Protein AF-A0A2T9Y5E6-F1 (afdb_monomer_lite)

Secondary structure (DSSP, 8-state):
-THHHHHHH--TT--HHHHHHHHHHHHHHHHHHTTT-HHHHHHHHHHH-HHHHHHHHHHHHHHHHHHHHHHHHHHHHHSHHHH-S---S---

Foldseek 3Di:
DPVVVVVLPDPPPDDPVVSVVVVVVVVVVLCVVCVNCSVVVLVCCLVPPPVNVVVCVVVVVVVVVVVVVVVVVVVVCPDVVNVPDDDPVDDD

Sequence (92 aa):
MENNLLNQTSLKNLSTSRKSQKIKQIQKIVASISYGNPEELYEYFFRHSRFGKSLVRVFLNDFKEKRMVKNILLLYQSLPIFSKKKSNILGP

Radius of gyration: 22.23 Å; chains: 1; bounding box: 40×44×60 Å

Organism: NCBI:txid61424

pLDDT: mean 77.7, std 16.25, range [36.75, 93.06]

Structure (mmCIF, N/CA/C/O backbone):
data_AF-A0A2T9Y5E6-F1
#
_entry.id   AF-A0A2T9Y5E6-F1
#
loop_
_atom_site.group_PDB
_atom_site.id
_atom_site.type_symbol
_atom_site.label_atom_id
_atom_site.label_alt_id
_atom_site.label_comp_id
_atom_site.label_asym_id
_atom_site.label_entity_id
_atom_site.label_seq_id
_atom_site.pdbx_PDB_ins_code
_atom_site.Cartn_x
_atom_site.Cartn_y
_atom_site.Cartn_z
_atom_site.occupancy
_atom_site.B_iso_or_equiv
_atom_site.auth_seq_id
_atom_site.auth_comp_id
_atom_site.auth_asym_id
_atom_site.auth_atom_id
_atom_site.pdbx_PDB_model_num
ATOM 1 N N . MET A 1 1 ? 19.635 -18.417 -12.123 1.00 43.06 1 MET A N 1
ATOM 2 C CA . MET A 1 1 ? 19.862 -17.101 -11.475 1.00 43.06 1 MET A CA 1
ATOM 3 C C . MET A 1 1 ? 18.653 -16.585 -10.677 1.00 43.06 1 MET A C 1
ATOM 5 O O . MET A 1 1 ? 18.796 -15.592 -9.979 1.00 43.06 1 MET A O 1
ATOM 9 N N . GLU A 1 2 ? 17.491 -17.250 -10.692 1.00 37.31 2 GLU A N 1
ATOM 10 C CA . GLU A 1 2 ? 16.256 -16.750 -10.047 1.00 37.31 2 GLU A CA 1
ATOM 11 C C . GLU A 1 2 ? 16.237 -16.868 -8.508 1.00 37.31 2 GLU A C 1
ATOM 13 O O . GLU A 1 2 ? 15.615 -16.055 -7.825 1.00 37.31 2 GLU A O 1
ATOM 18 N N . ASN A 1 3 ? 16.995 -17.809 -7.934 1.00 38.16 3 ASN A N 1
ATOM 19 C CA . ASN A 1 3 ? 16.992 -18.078 -6.488 1.00 38.16 3 ASN A CA 1
ATOM 20 C C . ASN A 1 3 ? 17.632 -16.969 -5.623 1.00 38.16 3 ASN A C 1
ATOM 22 O O . ASN A 1 3 ? 17.376 -16.905 -4.421 1.00 38.16 3 ASN A O 1
ATOM 26 N N . ASN A 1 4 ? 18.428 -16.064 -6.208 1.00 39.34 4 ASN A N 1
ATOM 27 C CA . ASN A 1 4 ? 19.072 -14.973 -5.461 1.00 39.34 4 ASN A CA 1
ATOM 28 C C . ASN A 1 4 ? 18.152 -13.764 -5.220 1.00 39.34 4 ASN A C 1
ATOM 30 O O . ASN A 1 4 ? 18.335 -13.047 -4.235 1.00 39.34 4 ASN A O 1
ATOM 34 N N . LEU A 1 5 ? 17.135 -13.550 -6.061 1.00 41.38 5 LEU A N 1
ATOM 35 C CA . LEU A 1 5 ? 16.224 -12.405 -5.929 1.00 41.38 5 LEU A CA 1
ATOM 36 C C . LEU A 1 5 ? 15.233 -12.591 -4.760 1.00 41.38 5 LEU A C 1
ATOM 38 O O . LEU A 1 5 ? 14.914 -11.649 -4.031 1.00 41.38 5 LEU A O 1
ATOM 42 N N . LEU A 1 6 ? 14.791 -13.831 -4.528 1.00 45.22 6 LEU A N 1
ATOM 43 C CA . LEU A 1 6 ? 13.871 -14.194 -3.441 1.00 45.22 6 LEU A CA 1
ATOM 44 C C . LEU A 1 6 ? 14.514 -14.067 -2.048 1.00 45.22 6 LEU A C 1
ATOM 46 O O . LEU A 1 6 ? 13.884 -13.570 -1.114 1.00 45.22 6 LEU A O 1
ATOM 50 N N . ASN A 1 7 ? 15.795 -14.420 -1.903 1.00 47.19 7 ASN A N 1
ATOM 51 C CA . ASN A 1 7 ? 16.507 -14.251 -0.630 1.00 47.19 7 ASN A CA 1
ATOM 52 C C . ASN A 1 7 ? 16.789 -12.777 -0.289 1.00 47.19 7 ASN A C 1
ATOM 54 O O . ASN A 1 7 ? 16.808 -12.404 0.886 1.00 47.19 7 ASN A O 1
ATOM 58 N N . GLN A 1 8 ? 16.943 -11.904 -1.290 1.00 50.41 8 GLN A N 1
ATOM 59 C CA . GLN A 1 8 ? 17.168 -10.473 -1.061 1.00 50.41 8 GLN A CA 1
ATOM 60 C C . GLN A 1 8 ? 15.897 -9.705 -0.660 1.00 50.41 8 GLN A C 1
ATOM 62 O O . GLN A 1 8 ? 15.997 -8.684 0.031 1.00 50.41 8 GLN A O 1
ATOM 67 N N . THR A 1 9 ? 14.713 -10.215 -1.010 1.00 54.00 9 THR A N 1
ATOM 68 C CA . THR A 1 9 ? 13.404 -9.597 -0.720 1.00 54.00 9 THR A CA 1
ATOM 69 C C . THR A 1 9 ? 12.762 -10.078 0.586 1.00 54.00 9 THR A C 1
ATOM 71 O O . THR A 1 9 ? 11.805 -9.467 1.064 1.00 54.00 9 THR A O 1
ATOM 74 N N . SER A 1 10 ? 13.307 -11.118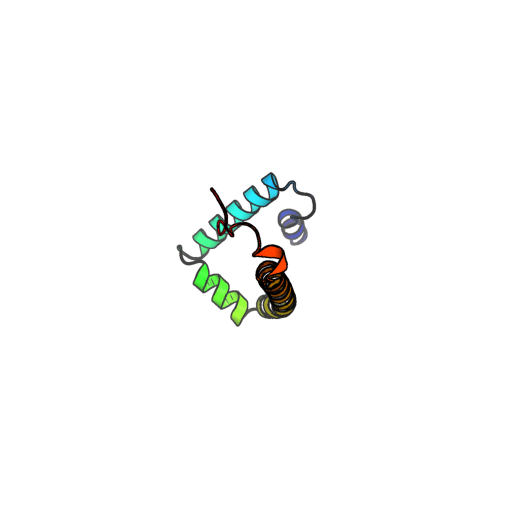 1.229 1.00 66.25 10 SER A N 1
ATOM 75 C CA . SER A 1 10 ? 12.793 -11.609 2.510 1.00 66.25 10 SER A CA 1
ATOM 76 C C . SER A 1 10 ? 12.999 -10.585 3.634 1.00 66.25 10 SER A C 1
ATOM 78 O O . SER A 1 10 ? 14.115 -10.317 4.086 1.00 66.25 10 SER A O 1
ATOM 80 N N . LEU A 1 11 ? 11.890 -10.013 4.109 1.00 77.56 11 LEU A N 1
ATOM 81 C CA . LEU A 1 11 ? 11.853 -9.149 5.291 1.00 77.56 11 LEU A CA 1
ATOM 82 C C . LEU A 1 11 ? 11.686 -9.949 6.591 1.00 77.56 11 LEU A C 1
ATOM 84 O O . LEU A 1 11 ? 11.880 -9.383 7.663 1.00 77.56 11 LEU A O 1
ATOM 88 N N . LYS A 1 12 ? 11.315 -11.238 6.532 1.00 72.69 12 LYS A N 1
ATOM 89 C CA . LYS A 1 12 ? 10.835 -12.007 7.699 1.00 72.69 12 LYS A CA 1
ATOM 90 C C . LYS A 1 12 ? 11.811 -11.992 8.880 1.00 72.69 12 LYS A C 1
ATOM 92 O O . LYS A 1 12 ? 11.390 -11.684 9.990 1.00 72.69 12 LYS A O 1
ATOM 97 N N . ASN A 1 13 ? 13.102 -12.193 8.619 1.00 82.31 13 ASN A N 1
ATOM 98 C CA . ASN A 1 13 ? 14.122 -12.373 9.662 1.00 82.31 13 ASN A CA 1
ATOM 99 C C . ASN A 1 13 ? 14.885 -11.082 10.016 1.00 82.31 13 ASN A C 1
ATOM 101 O O . ASN A 1 13 ? 15.893 -11.119 10.716 1.00 82.31 13 ASN A O 1
ATOM 105 N N . LEU A 1 14 ? 14.449 -9.929 9.502 1.00 82.94 14 LEU A N 1
ATOM 106 C CA . LEU A 1 14 ? 15.116 -8.653 9.751 1.00 82.94 14 LEU A CA 1
ATOM 107 C C . LEU A 1 14 ? 14.555 -7.957 10.996 1.00 82.94 14 LEU A C 1
ATOM 109 O O . LEU A 1 14 ? 13.340 -7.933 11.222 1.00 82.94 14 LEU A O 1
ATOM 113 N N . SER A 1 15 ? 15.444 -7.308 11.753 1.00 88.12 15 SER A N 1
ATOM 114 C CA . SER A 1 15 ? 15.048 -6.349 12.787 1.00 88.12 15 SER A CA 1
ATOM 115 C C . SER A 1 15 ? 14.270 -5.182 12.172 1.00 88.12 15 SER A C 1
ATOM 117 O O . SER A 1 15 ? 14.409 -4.876 10.985 1.00 88.12 15 SER A O 1
ATOM 119 N N . THR A 1 16 ? 13.461 -4.492 12.975 1.00 87.38 16 THR A N 1
ATOM 120 C CA . THR A 1 16 ? 12.661 -3.329 12.548 1.00 87.38 16 THR A CA 1
ATOM 121 C C . THR A 1 16 ? 13.511 -2.251 11.876 1.00 87.38 16 THR A C 1
ATOM 123 O O . THR A 1 16 ? 13.130 -1.736 10.826 1.00 87.38 16 THR A O 1
ATOM 126 N N . SER A 1 17 ? 14.700 -1.969 12.420 1.00 90.06 17 SER A N 1
ATOM 127 C CA . SER A 1 17 ? 15.652 -1.016 11.831 1.00 90.06 17 SER A CA 1
ATOM 128 C C . SER A 1 17 ? 16.111 -1.451 10.432 1.00 90.06 17 SER A C 1
ATOM 130 O O . SER A 1 17 ? 16.003 -0.688 9.471 1.00 90.06 17 SER A O 1
ATOM 132 N N . ARG A 1 18 ? 16.516 -2.718 10.273 1.00 86.88 18 ARG A N 1
ATOM 133 C CA . ARG A 1 18 ? 16.954 -3.256 8.974 1.00 86.88 18 ARG A CA 1
ATOM 134 C C . ARG A 1 18 ? 15.814 -3.327 7.955 1.00 86.88 18 ARG A C 1
ATOM 136 O O . ARG A 1 18 ? 16.037 -3.052 6.778 1.00 86.88 18 ARG A O 1
ATOM 143 N N . LYS A 1 19 ? 14.589 -3.645 8.392 1.00 88.69 19 LYS A N 1
ATOM 144 C CA . LYS A 1 19 ? 13.380 -3.572 7.550 1.00 88.69 19 LYS A CA 1
ATOM 145 C C . LYS A 1 19 ? 13.175 -2.154 7.025 1.00 88.69 19 LYS A C 1
ATOM 147 O O . LYS A 1 19 ? 13.021 -1.975 5.822 1.00 88.69 19 LYS A O 1
ATOM 152 N N . SER A 1 20 ? 13.241 -1.156 7.907 1.00 88.94 20 SER A N 1
ATOM 153 C CA . SER A 1 20 ? 13.100 0.258 7.538 1.00 88.94 20 SER A CA 1
ATOM 154 C C . SER A 1 20 ? 14.164 0.696 6.526 1.00 88.94 20 SER A C 1
ATOM 156 O O . SER A 1 20 ? 13.837 1.302 5.507 1.00 88.94 20 SER A O 1
ATOM 158 N N . GLN A 1 21 ? 15.429 0.318 6.740 1.00 90.75 21 GLN A N 1
ATOM 159 C CA . GLN A 1 21 ? 16.513 0.607 5.795 1.00 90.75 21 GLN A CA 1
ATOM 160 C C . GLN A 1 21 ? 16.272 -0.018 4.415 1.00 90.75 21 GLN A C 1
ATOM 162 O O . GLN A 1 21 ? 16.386 0.681 3.408 1.00 90.75 21 GLN A O 1
ATOM 167 N N . LYS A 1 22 ? 15.884 -1.299 4.355 1.00 88.75 22 LYS A N 1
ATOM 168 C CA . LYS A 1 22 ? 15.563 -1.964 3.083 1.00 88.75 22 LYS A CA 1
ATOM 169 C C . LYS A 1 22 ? 14.373 -1.322 2.372 1.00 88.75 22 LYS A C 1
ATOM 171 O O . LYS A 1 22 ? 14.435 -1.116 1.166 1.00 88.75 22 LYS A O 1
ATOM 176 N N . ILE A 1 23 ? 13.315 -0.965 3.101 1.00 89.19 23 ILE A N 1
ATOM 177 C CA . ILE A 1 23 ? 12.151 -0.277 2.523 1.00 89.19 23 ILE A CA 1
ATOM 178 C C . ILE A 1 23 ? 12.578 1.054 1.897 1.00 89.19 23 ILE A C 1
ATOM 180 O O . ILE A 1 23 ? 12.220 1.321 0.754 1.00 89.19 23 ILE A O 1
ATOM 184 N N . LYS A 1 24 ? 13.411 1.848 2.585 1.00 91.69 24 LYS A N 1
ATOM 185 C CA . LYS A 1 24 ? 13.949 3.102 2.031 1.00 91.69 24 LYS A CA 1
ATOM 186 C C . LYS A 1 24 ? 14.770 2.876 0.760 1.00 91.69 24 LYS A C 1
ATOM 188 O O . LYS A 1 24 ? 14.685 3.674 -0.167 1.00 91.69 24 LYS A O 1
ATOM 193 N N . GLN A 1 25 ? 15.567 1.809 0.702 1.00 91.12 25 GLN A N 1
ATOM 194 C CA . GLN A 1 25 ? 16.328 1.459 -0.503 1.00 91.12 25 GLN A CA 1
ATOM 195 C C . GLN A 1 25 ? 15.402 1.104 -1.669 1.00 91.12 25 GLN A C 1
ATOM 197 O O . GLN A 1 25 ? 15.575 1.637 -2.760 1.00 91.12 25 GLN A O 1
ATOM 202 N N . ILE A 1 26 ? 14.384 0.274 -1.429 1.00 89.38 26 ILE A N 1
ATOM 203 C CA . ILE A 1 26 ? 13.385 -0.083 -2.444 1.00 89.38 26 ILE A CA 1
ATOM 204 C C . ILE A 1 26 ? 12.653 1.171 -2.931 1.00 89.38 26 ILE A C 1
ATOM 206 O O . ILE A 1 26 ? 12.538 1.371 -4.133 1.00 89.38 26 ILE A O 1
ATOM 210 N N . GLN A 1 27 ? 12.231 2.057 -2.026 1.00 89.06 27 GLN A N 1
ATOM 211 C CA . GLN A 1 27 ? 11.582 3.321 -2.388 1.00 89.06 27 GLN A CA 1
ATOM 212 C C . GLN A 1 27 ? 12.468 4.195 -3.281 1.00 89.06 27 GLN A C 1
ATOM 214 O O . GLN A 1 27 ? 11.978 4.737 -4.266 1.00 89.06 27 GLN A O 1
ATOM 219 N N . LYS A 1 28 ? 13.771 4.297 -2.984 1.00 90.88 28 LYS A N 1
ATOM 220 C CA . LYS A 1 28 ? 14.726 5.025 -3.836 1.00 90.88 28 LYS A CA 1
ATOM 221 C C . LYS A 1 28 ? 14.838 4.408 -5.228 1.00 90.88 28 LYS A C 1
ATOM 223 O O . LYS A 1 28 ? 14.842 5.142 -6.210 1.00 90.88 28 LYS A O 1
ATOM 228 N N . ILE A 1 29 ? 14.897 3.079 -5.316 1.00 90.06 29 ILE A N 1
ATOM 229 C CA . ILE A 1 29 ? 14.935 2.369 -6.601 1.00 90.06 29 ILE A CA 1
ATOM 230 C C . ILE A 1 29 ? 13.656 2.660 -7.386 1.00 90.06 29 ILE A C 1
ATOM 232 O O . ILE A 1 29 ? 13.741 3.090 -8.531 1.00 90.06 29 ILE A O 1
ATOM 236 N N . VAL A 1 30 ? 12.483 2.512 -6.765 1.00 89.44 30 VAL A N 1
ATOM 237 C CA . VAL A 1 30 ? 11.200 2.779 -7.429 1.00 89.44 30 VAL A CA 1
ATOM 238 C C . VAL A 1 30 ? 11.105 4.236 -7.888 1.00 89.44 30 VAL A C 1
ATOM 240 O O . VAL A 1 30 ? 10.720 4.488 -9.025 1.00 89.44 30 VAL A O 1
ATOM 243 N N . ALA A 1 31 ? 11.521 5.199 -7.063 1.00 89.94 31 ALA A N 1
ATOM 244 C CA . ALA A 1 31 ? 11.574 6.610 -7.445 1.00 89.94 31 ALA A CA 1
ATOM 245 C C . ALA A 1 31 ? 12.507 6.854 -8.648 1.00 89.94 31 ALA A C 1
ATOM 247 O O . ALA A 1 31 ? 12.168 7.622 -9.542 1.00 89.94 31 ALA A O 1
ATOM 248 N N . SER A 1 32 ? 13.654 6.167 -8.706 1.00 91.19 32 SER A N 1
ATOM 249 C CA . SER A 1 32 ? 14.606 6.307 -9.815 1.00 91.19 32 SER A CA 1
ATOM 250 C C . SER A 1 32 ? 14.076 5.752 -11.140 1.00 91.19 32 SER A C 1
ATOM 252 O O . SER A 1 32 ? 14.200 6.415 -12.164 1.00 91.19 32 SER A O 1
ATOM 254 N N . ILE A 1 33 ? 13.430 4.578 -11.127 1.00 90.88 33 ILE A N 1
ATOM 255 C CA . ILE A 1 33 ? 12.889 3.952 -12.349 1.00 90.88 33 ILE A CA 1
ATOM 256 C C . ILE A 1 33 ? 11.599 4.625 -12.827 1.00 90.88 33 ILE A C 1
ATOM 258 O O . ILE A 1 33 ? 11.206 4.459 -13.975 1.00 90.88 33 ILE A O 1
ATOM 262 N N . SER A 1 34 ? 10.933 5.361 -11.939 1.00 89.25 34 SER A N 1
ATOM 263 C CA . SER A 1 34 ? 9.717 6.115 -12.240 1.00 89.25 34 SER A CA 1
ATOM 264 C C . SER A 1 34 ? 9.986 7.574 -12.599 1.00 89.25 34 SER A C 1
ATOM 266 O O . SER A 1 34 ? 9.044 8.355 -12.675 1.00 89.25 34 SER A O 1
ATOM 268 N N . TYR A 1 35 ? 11.252 7.97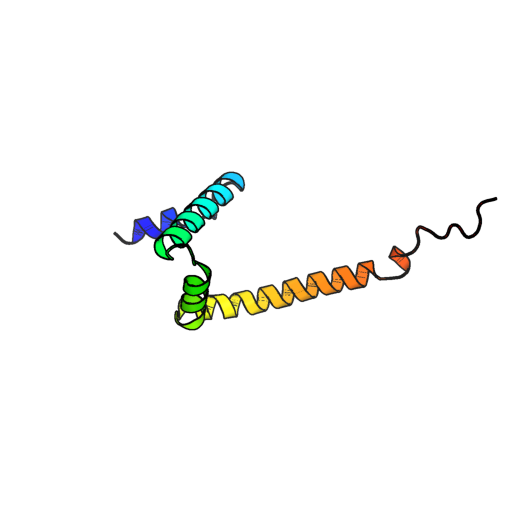0 -12.780 1.00 88.62 35 TYR A N 1
ATOM 269 C CA . TYR A 1 35 ? 11.633 9.358 -13.069 1.00 88.62 35 TYR A CA 1
ATOM 270 C C . TYR A 1 35 ? 11.050 10.370 -12.067 1.00 88.62 35 TYR A C 1
ATOM 272 O O . TYR A 1 35 ? 10.698 11.491 -12.420 1.00 88.62 35 TYR A O 1
ATOM 280 N N . GLY A 1 36 ? 10.943 9.970 -10.797 1.00 85.38 36 GLY A N 1
ATOM 281 C CA . GLY A 1 36 ? 10.381 10.795 -9.730 1.00 85.38 36 GLY A CA 1
ATOM 282 C C . GLY A 1 36 ? 8.864 10.695 -9.558 1.00 85.38 36 GLY A C 1
ATOM 283 O O . GLY A 1 36 ? 8.360 11.286 -8.605 1.00 85.38 36 GLY A O 1
ATOM 284 N N . ASN A 1 37 ? 8.149 9.920 -10.385 1.00 89.06 37 ASN A N 1
ATOM 285 C CA . ASN A 1 37 ? 6.702 9.714 -10.260 1.00 89.06 37 ASN A CA 1
ATOM 286 C C . ASN A 1 37 ? 6.311 8.246 -9.980 1.00 89.06 37 ASN A C 1
ATOM 288 O O . ASN A 1 37 ? 5.732 7.555 -10.823 1.00 89.06 37 ASN A O 1
ATOM 292 N N . PRO A 1 38 ? 6.624 7.720 -8.783 1.00 90.25 38 PRO A N 1
ATOM 293 C CA . PRO A 1 38 ? 6.364 6.323 -8.447 1.00 90.25 38 PRO A CA 1
ATOM 294 C C . PRO A 1 38 ? 4.869 5.984 -8.377 1.00 90.25 38 PRO A C 1
ATOM 296 O O . PRO A 1 38 ? 4.515 4.811 -8.484 1.00 90.25 38 PRO A O 1
ATOM 299 N N . GLU A 1 39 ? 3.999 6.984 -8.211 1.00 89.88 39 GLU A N 1
ATOM 300 C CA . GLU A 1 39 ? 2.547 6.810 -8.109 1.00 89.88 39 GLU A CA 1
ATOM 301 C C . GLU A 1 39 ? 1.955 6.231 -9.392 1.00 89.88 39 GLU A C 1
ATOM 303 O O . GLU A 1 39 ? 1.238 5.233 -9.325 1.00 89.88 39 GLU A O 1
ATOM 308 N N . GLU A 1 40 ? 2.338 6.759 -10.556 1.00 88.19 40 GLU A N 1
ATOM 309 C CA . GLU A 1 40 ? 1.915 6.218 -11.855 1.00 88.19 40 GLU A CA 1
ATOM 310 C C . GLU A 1 40 ? 2.339 4.757 -12.029 1.00 88.19 40 GLU A C 1
ATOM 312 O O . GLU A 1 40 ? 1.582 3.921 -12.525 1.00 88.19 40 GLU A O 1
ATOM 317 N N . LEU A 1 41 ? 3.543 4.423 -11.563 1.00 89.19 41 LEU A N 1
ATOM 318 C CA . LEU A 1 41 ? 4.102 3.080 -11.667 1.00 89.19 41 LEU A CA 1
ATOM 319 C C . LEU A 1 41 ? 3.352 2.096 -10.753 1.00 89.19 41 LEU A C 1
ATOM 321 O O . LEU A 1 41 ? 3.051 0.969 -11.160 1.00 89.19 41 LEU A O 1
ATOM 325 N N . TYR A 1 42 ? 2.978 2.533 -9.547 1.00 89.62 42 TYR A N 1
ATOM 326 C CA . TYR A 1 42 ? 2.112 1.766 -8.653 1.00 89.62 42 TYR A CA 1
ATOM 327 C C . TYR A 1 42 ? 0.707 1.601 -9.229 1.00 89.62 42 TYR A C 1
ATOM 329 O O . TYR A 1 42 ? 0.189 0.483 -9.247 1.00 89.62 42 TYR A O 1
ATOM 337 N N . GLU A 1 43 ? 0.096 2.676 -9.726 1.00 90.00 43 GLU A N 1
ATOM 338 C CA . GLU A 1 43 ? -1.225 2.634 -10.351 1.00 90.00 43 GLU A CA 1
ATOM 339 C C . GLU A 1 43 ? -1.252 1.660 -11.524 1.00 90.00 43 GLU A C 1
ATOM 341 O O . GLU A 1 43 ? -2.113 0.776 -11.582 1.00 90.00 43 GLU A O 1
ATOM 346 N N . TYR A 1 44 ? -0.279 1.771 -12.427 1.00 89.94 44 TYR A N 1
ATOM 347 C CA . TYR A 1 44 ? -0.154 0.874 -13.561 1.00 89.94 44 TYR A CA 1
ATOM 348 C C . TYR A 1 44 ? -0.021 -0.578 -13.096 1.00 89.94 44 TYR A C 1
ATOM 350 O O . TYR A 1 44 ? -0.781 -1.441 -13.547 1.00 89.94 44 TYR A O 1
ATOM 358 N N . PHE A 1 45 ? 0.871 -0.849 -12.139 1.00 90.25 45 PHE A N 1
ATOM 359 C CA . PHE A 1 45 ? 1.072 -2.184 -11.584 1.00 90.25 45 PHE A CA 1
ATOM 360 C C . PHE A 1 45 ? -0.211 -2.762 -10.970 1.00 90.25 45 PHE A C 1
ATOM 362 O O . PHE A 1 45 ? -0.603 -3.880 -11.314 1.00 90.25 45 PHE A O 1
ATOM 369 N N . PHE A 1 46 ? -0.903 -2.023 -10.102 1.00 90.31 46 PHE A N 1
ATOM 370 C CA . PHE A 1 46 ? -2.111 -2.517 -9.437 1.00 90.31 46 PHE A CA 1
ATOM 371 C C . PHE A 1 46 ? -3.297 -2.675 -10.398 1.00 90.31 46 PHE A C 1
ATOM 373 O O . PHE A 1 46 ? -4.116 -3.579 -10.205 1.00 90.31 46 PHE A O 1
ATOM 380 N N . ARG A 1 47 ? -3.374 -1.861 -11.460 1.00 89.56 47 ARG A N 1
ATOM 381 C CA . ARG A 1 47 ? -4.436 -1.941 -12.475 1.00 89.56 47 ARG A CA 1
ATOM 382 C C . ARG A 1 47 ? -4.191 -2.995 -13.552 1.00 89.56 47 ARG A C 1
ATOM 384 O O . ARG A 1 47 ? -5.166 -3.538 -14.068 1.00 89.56 47 ARG A O 1
ATOM 391 N N . HIS A 1 48 ? -2.941 -3.317 -13.892 1.00 91.50 48 HIS A N 1
ATOM 392 C CA . HIS A 1 48 ? -2.630 -4.141 -15.072 1.00 91.50 48 HIS A CA 1
ATOM 393 C C . HIS A 1 48 ? -1.965 -5.480 -14.732 1.00 91.50 48 HIS A C 1
ATOM 395 O O . HIS A 1 48 ? -2.220 -6.471 -15.416 1.00 91.50 48 HIS A O 1
ATOM 401 N N . SER A 1 49 ? -1.192 -5.575 -13.647 1.00 93.06 49 SER A N 1
ATOM 402 C CA . SER A 1 49 ? -0.551 -6.835 -13.254 1.00 93.06 49 SER A CA 1
ATOM 403 C C . SER A 1 49 ? -1.547 -7.805 -12.615 1.00 93.06 49 SER A C 1
ATOM 405 O O . SER A 1 49 ? -2.296 -7.441 -11.704 1.00 93.06 49 SER A O 1
ATOM 407 N N . ARG A 1 50 ? -1.512 -9.085 -13.019 1.00 92.00 50 ARG A N 1
ATOM 408 C CA . ARG A 1 50 ? -2.271 -10.161 -12.350 1.00 92.00 50 ARG A CA 1
ATOM 409 C C . ARG A 1 50 ? -1.919 -10.241 -10.863 1.00 92.00 50 ARG A C 1
ATOM 411 O O . ARG A 1 50 ? -2.811 -10.405 -10.032 1.00 92.00 50 ARG A O 1
ATOM 418 N N . PHE A 1 51 ? -0.636 -10.089 -10.537 1.00 87.31 51 PHE A N 1
ATOM 419 C CA . PHE A 1 51 ? -0.156 -10.093 -9.159 1.00 87.31 51 PHE A CA 1
ATOM 420 C C . PHE A 1 51 ? -0.637 -8.850 -8.398 1.00 87.31 51 PHE A C 1
ATOM 422 O O . PHE A 1 51 ? -1.209 -8.990 -7.321 1.00 87.31 51 PHE A O 1
ATOM 429 N N . GLY A 1 52 ? -0.532 -7.657 -8.996 1.00 88.31 52 GLY A N 1
ATOM 430 C CA . GLY A 1 52 ? -1.047 -6.411 -8.412 1.00 88.31 52 GLY A CA 1
ATOM 431 C C . GLY A 1 52 ? -2.543 -6.481 -8.082 1.00 88.31 52 GLY A C 1
ATOM 432 O O . GLY A 1 52 ? -2.941 -6.227 -6.945 1.00 88.31 52 GLY A O 1
ATOM 433 N N . LYS A 1 53 ? -3.370 -6.947 -9.025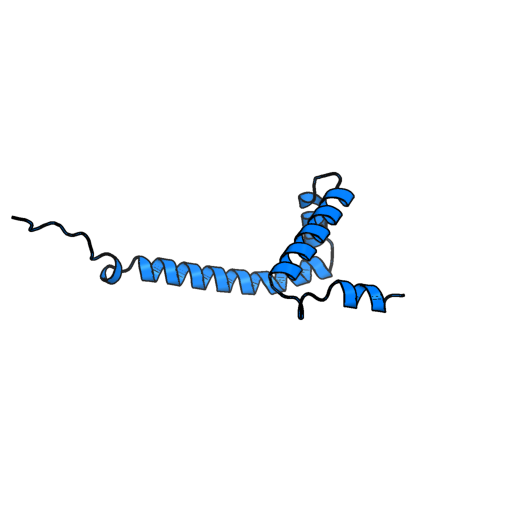 1.00 88.81 53 LYS A N 1
ATOM 434 C CA . LYS A 1 53 ? -4.814 -7.168 -8.808 1.00 88.81 53 LYS A CA 1
ATOM 435 C C . LYS A 1 53 ? -5.105 -8.169 -7.688 1.00 88.81 53 LYS A C 1
ATOM 437 O O . LYS A 1 53 ? -6.102 -8.028 -6.980 1.00 88.81 53 LYS A O 1
ATOM 442 N N . SER A 1 54 ? -4.278 -9.206 -7.555 1.00 88.81 54 SER A N 1
ATOM 443 C CA . SER A 1 54 ? -4.406 -10.194 -6.481 1.00 88.81 54 SER A CA 1
ATOM 444 C C . SER A 1 54 ? -4.077 -9.580 -5.122 1.00 88.81 54 SER A C 1
ATOM 446 O O . SER A 1 54 ? -4.819 -9.802 -4.170 1.00 88.81 54 SER A O 1
ATOM 448 N N . LEU A 1 55 ? -3.014 -8.773 -5.035 1.00 86.12 55 LEU A N 1
ATOM 449 C CA . LEU A 1 55 ? -2.655 -8.061 -3.808 1.00 86.12 55 LEU A CA 1
ATOM 450 C C . LEU A 1 55 ? -3.772 -7.115 -3.374 1.00 86.12 55 LEU A C 1
ATOM 452 O O . LEU A 1 55 ? -4.172 -7.159 -2.216 1.00 86.12 55 LEU A O 1
ATOM 456 N N . VAL A 1 56 ? -4.328 -6.322 -4.298 1.00 84.81 56 VAL A N 1
ATOM 457 C CA . VAL A 1 56 ? -5.462 -5.437 -3.990 1.00 84.81 56 VAL A CA 1
ATOM 458 C C . VAL A 1 56 ? -6.618 -6.237 -3.406 1.00 84.81 56 VAL A C 1
ATOM 460 O O . VAL A 1 56 ? -7.155 -5.828 -2.389 1.00 84.81 56 VAL A O 1
ATOM 463 N N . ARG A 1 57 ? -6.973 -7.392 -3.983 1.00 85.00 57 ARG A N 1
ATOM 464 C CA . ARG A 1 57 ? -8.053 -8.244 -3.458 1.00 85.00 57 ARG A CA 1
ATOM 465 C C . ARG A 1 57 ? -7.778 -8.773 -2.051 1.00 85.00 57 ARG A C 1
ATOM 467 O O . ARG A 1 57 ? -8.675 -8.708 -1.217 1.00 85.00 57 ARG A O 1
ATOM 474 N N . VAL A 1 58 ? -6.569 -9.274 -1.795 1.00 84.50 58 VAL A N 1
ATOM 475 C CA . VAL A 1 58 ? -6.174 -9.781 -0.469 1.00 84.50 58 VAL A CA 1
ATOM 476 C C . VAL A 1 58 ? -6.231 -8.653 0.560 1.00 84.50 58 VAL A C 1
ATOM 478 O O . VAL A 1 58 ? -6.931 -8.758 1.563 1.00 84.50 58 VAL A O 1
ATOM 481 N N . PHE A 1 59 ? -5.583 -7.526 0.267 1.00 81.88 59 PHE A N 1
ATOM 482 C CA . PHE A 1 59 ? -5.507 -6.405 1.198 1.00 81.88 59 PHE A CA 1
ATOM 483 C C . PHE A 1 59 ? -6.801 -5.596 1.308 1.00 81.88 59 PHE A C 1
ATOM 485 O O . PHE A 1 59 ? -6.965 -4.879 2.291 1.00 81.88 59 PHE A O 1
ATOM 492 N N . LEU A 1 60 ? -7.736 -5.689 0.354 1.00 81.38 60 LEU A N 1
ATOM 493 C CA . LEU A 1 60 ? -9.031 -5.011 0.463 1.00 81.38 60 LEU A CA 1
ATOM 494 C C . LEU A 1 60 ? -9.799 -5.501 1.692 1.00 81.38 60 LEU A C 1
ATOM 496 O O . LEU A 1 60 ? -10.441 -4.706 2.378 1.00 81.38 60 LEU A O 1
ATOM 500 N N . ASN A 1 61 ? -9.736 -6.807 1.950 1.00 78.94 61 ASN A N 1
ATOM 501 C CA . ASN A 1 61 ? -10.404 -7.428 3.085 1.00 78.94 61 ASN A CA 1
ATOM 502 C C . ASN A 1 61 ? -9.705 -7.041 4.392 1.00 78.94 61 ASN A C 1
ATOM 504 O O . ASN A 1 61 ? -10.371 -6.520 5.285 1.00 78.94 61 ASN A O 1
ATOM 508 N N . ASP A 1 62 ? -8.372 -7.132 4.445 1.00 80.06 62 ASP A N 1
ATOM 509 C CA . ASP A 1 62 ? -7.581 -6.669 5.594 1.00 80.06 62 ASP A CA 1
ATOM 510 C C . ASP A 1 62 ? -7.820 -5.181 5.899 1.00 80.06 62 ASP A C 1
ATOM 512 O O . ASP A 1 62 ? -7.881 -4.761 7.055 1.00 80.06 62 ASP A O 1
ATOM 516 N N . PHE A 1 63 ? -7.952 -4.344 4.865 1.00 75.44 63 PHE A N 1
ATOM 517 C CA . PHE A 1 63 ? -8.203 -2.915 5.027 1.00 75.44 63 PHE A CA 1
ATOM 518 C C . PHE A 1 63 ? -9.614 -2.643 5.546 1.00 75.44 63 PHE A C 1
ATOM 520 O O . PHE A 1 63 ? -9.783 -1.800 6.427 1.00 75.44 63 PHE A O 1
ATOM 527 N N . LYS A 1 64 ? -10.626 -3.358 5.038 1.00 79.06 64 LYS A N 1
ATOM 528 C CA . LYS A 1 64 ? -11.998 -3.290 5.564 1.00 79.06 64 LYS A CA 1
ATOM 529 C C . LYS A 1 64 ? -12.035 -3.678 7.037 1.00 79.06 64 LYS A C 1
ATOM 531 O O . LYS A 1 64 ? -12.624 -2.947 7.828 1.00 79.06 64 LYS A O 1
ATOM 536 N N . GLU A 1 65 ? -11.359 -4.760 7.406 1.00 80.19 65 GLU A N 1
ATOM 537 C CA . GLU A 1 65 ? -11.270 -5.224 8.788 1.00 80.19 65 GLU A CA 1
ATOM 538 C C . GLU A 1 65 ? -10.570 -4.194 9.681 1.00 80.19 65 GLU A C 1
ATOM 540 O O . GLU A 1 65 ? -11.138 -3.748 10.676 1.00 80.19 65 GLU A O 1
ATOM 545 N N . LYS A 1 66 ? -9.391 -3.699 9.285 1.00 78.06 66 LYS A N 1
ATOM 546 C CA . LYS A 1 66 ? -8.677 -2.644 10.028 1.00 78.06 66 LYS A CA 1
ATOM 547 C C . LYS A 1 66 ? -9.494 -1.362 10.160 1.00 78.06 66 LYS A C 1
ATOM 549 O O . LYS A 1 66 ? -9.471 -0.724 11.212 1.00 78.06 66 LYS A O 1
ATOM 554 N N . ARG A 1 67 ? -10.222 -0.971 9.110 1.00 77.62 67 ARG A N 1
ATOM 555 C CA . ARG A 1 67 ? -11.123 0.187 9.138 1.00 77.62 67 ARG A CA 1
ATOM 556 C C . ARG A 1 67 ? -12.286 -0.049 10.097 1.00 77.62 67 ARG A C 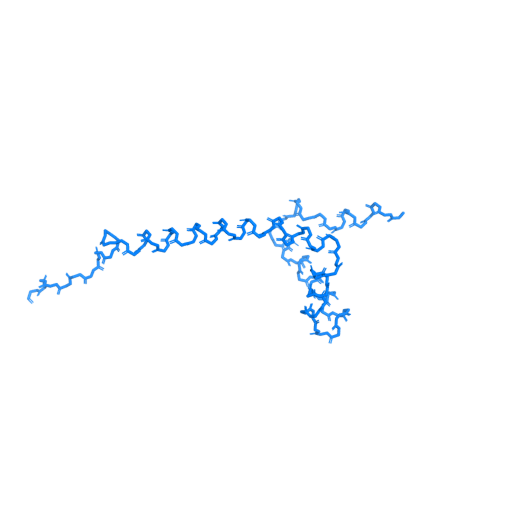1
ATOM 558 O O . ARG A 1 67 ? -12.617 0.858 10.853 1.00 77.62 67 ARG A O 1
ATOM 565 N N . MET A 1 68 ? -12.863 -1.249 10.111 1.00 85.62 68 MET A N 1
ATOM 566 C CA . MET A 1 68 ? -13.912 -1.629 11.055 1.00 85.62 68 MET A CA 1
ATOM 567 C C . MET A 1 68 ? -13.402 -1.576 12.498 1.00 85.62 68 MET A C 1
ATOM 569 O O . MET A 1 68 ? -14.027 -0.926 13.328 1.00 85.62 68 MET A O 1
ATOM 573 N N . VAL A 1 69 ? -12.227 -2.148 12.780 1.00 83.50 69 VAL A N 1
ATOM 574 C CA . VAL A 1 69 ? -11.577 -2.080 14.101 1.00 83.50 69 VAL A CA 1
ATOM 575 C C . VAL A 1 69 ? -11.349 -0.629 14.524 1.00 83.50 69 VAL A C 1
ATOM 577 O O . VAL A 1 69 ? -11.715 -0.245 15.633 1.00 83.50 69 VAL A O 1
ATOM 580 N N . LYS A 1 70 ? -10.806 0.212 13.635 1.00 83.12 70 LYS A N 1
ATOM 581 C CA . LYS A 1 70 ? -10.615 1.642 13.913 1.00 83.12 70 LYS A CA 1
ATOM 582 C C . LYS A 1 70 ? -11.943 2.342 14.216 1.00 83.12 70 LYS A C 1
ATOM 584 O O . LYS A 1 70 ? -12.006 3.126 15.156 1.00 83.12 70 LYS A O 1
ATOM 589 N N . ASN A 1 71 ? -12.994 2.055 13.451 1.00 87.12 71 ASN A N 1
ATOM 590 C CA . ASN A 1 71 ? -14.317 2.634 13.671 1.00 87.12 71 ASN A CA 1
ATOM 591 C C . ASN A 1 71 ? -14.921 2.187 15.010 1.00 87.12 71 ASN A C 1
ATOM 593 O O . ASN A 1 71 ? -15.467 3.020 15.724 1.00 87.12 71 ASN A O 1
ATOM 597 N N . ILE A 1 72 ? -14.784 0.909 15.381 1.00 87.19 72 ILE A 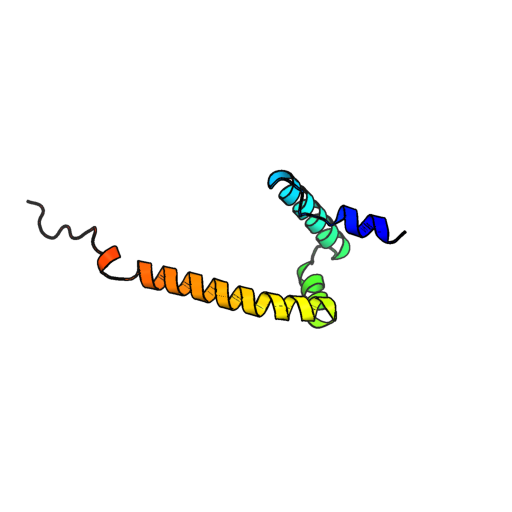N 1
ATOM 598 C CA . ILE A 1 72 ? -15.225 0.387 16.683 1.00 87.19 72 ILE A CA 1
ATOM 599 C C . ILE A 1 72 ? -14.478 1.090 17.819 1.00 87.19 72 ILE A C 1
ATOM 601 O O . ILE A 1 72 ? -15.105 1.512 18.784 1.00 87.19 72 ILE A O 1
ATOM 605 N N . LEU A 1 73 ? -13.160 1.273 17.695 1.00 85.50 73 LEU A N 1
ATOM 606 C CA . LEU A 1 73 ? -12.364 1.998 18.689 1.00 85.50 73 LEU A CA 1
ATOM 607 C C . LEU A 1 73 ? -12.807 3.460 18.827 1.00 85.50 73 LEU A C 1
ATOM 609 O O . LEU A 1 73 ? -12.937 3.945 19.947 1.00 85.50 73 LEU A O 1
ATOM 613 N N . LEU A 1 74 ? -13.076 4.147 17.714 1.00 88.00 74 LEU A N 1
ATOM 614 C CA . LEU A 1 74 ? -13.593 5.519 17.731 1.00 88.00 74 LEU A CA 1
ATOM 615 C C . LEU A 1 74 ? -14.979 5.596 18.387 1.00 88.00 74 LEU A C 1
ATOM 617 O O . LEU A 1 74 ? -15.211 6.471 19.218 1.00 88.00 74 LEU A O 1
ATOM 621 N N . LEU A 1 75 ? -15.880 4.662 18.064 1.00 86.69 75 LEU A N 1
ATOM 622 C CA . LEU A 1 75 ? -17.204 4.569 18.686 1.00 86.69 75 LEU A CA 1
ATOM 623 C C . LEU A 1 75 ? -17.095 4.303 20.189 1.00 86.69 75 LEU A C 1
ATOM 625 O O . LEU A 1 75 ? -17.729 4.996 20.979 1.00 86.69 75 LEU A O 1
ATOM 629 N N . TYR A 1 76 ? -16.248 3.358 20.592 1.00 80.75 76 TYR A N 1
ATOM 630 C CA . TYR A 1 76 ? -15.980 3.058 21.995 1.00 80.75 76 TYR A CA 1
ATOM 631 C C . TYR A 1 76 ? -15.462 4.291 22.746 1.00 80.75 76 TYR A C 1
ATOM 633 O O . TYR A 1 76 ? -15.982 4.625 23.805 1.00 80.75 76 TYR A O 1
ATOM 641 N N . GLN A 1 77 ? -14.508 5.025 22.167 1.00 83.06 77 GLN A N 1
ATOM 642 C CA . GLN A 1 77 ? -13.992 6.276 22.736 1.00 83.06 77 GLN A CA 1
ATOM 643 C C . GLN A 1 77 ? -15.044 7.393 22.797 1.00 83.06 77 GLN A C 1
ATOM 645 O O . GLN A 1 77 ? -14.963 8.256 23.667 1.00 83.06 77 GLN A O 1
ATOM 650 N N . SER A 1 78 ? -16.036 7.376 21.904 1.00 77.75 78 SER A N 1
ATOM 651 C CA . SER A 1 78 ? -17.137 8.344 21.895 1.00 77.75 78 SER A CA 1
ATOM 652 C C . SER A 1 78 ? -18.233 8.059 22.931 1.00 77.75 78 SER A C 1
ATOM 654 O O . SER A 1 78 ? -19.115 8.895 23.125 1.00 77.75 78 SER A O 1
ATOM 656 N N . LEU A 1 79 ? -18.199 6.904 23.615 1.00 80.69 79 LEU A N 1
ATOM 657 C 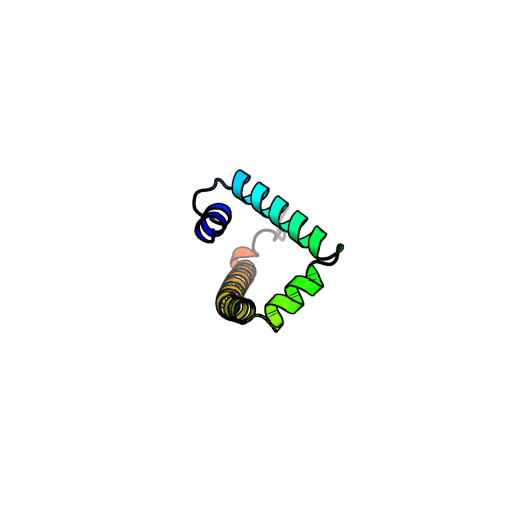CA . LEU A 1 79 ? -19.211 6.567 24.615 1.00 80.69 79 LEU A CA 1
ATOM 658 C C . LEU A 1 79 ? -19.136 7.519 25.829 1.00 80.69 79 LEU A C 1
ATOM 660 O O . LEU A 1 79 ? -18.041 7.833 26.306 1.00 80.69 79 LEU A O 1
ATOM 664 N N . PRO A 1 80 ? -20.283 7.907 26.425 1.00 70.94 80 PRO A N 1
ATOM 665 C CA . PRO A 1 80 ? -20.342 8.842 27.559 1.00 70.94 80 PRO A CA 1
ATOM 666 C C . PRO A 1 80 ? -19.529 8.406 28.787 1.00 70.94 80 PRO A C 1
ATOM 668 O O . PRO A 1 80 ? -19.085 9.236 29.578 1.00 70.94 80 PRO A O 1
ATOM 671 N N . ILE A 1 81 ? -19.318 7.096 28.937 1.00 68.31 81 ILE A N 1
ATOM 672 C CA . ILE A 1 81 ? -18.537 6.477 30.017 1.00 68.31 81 ILE A CA 1
ATOM 673 C C . ILE A 1 81 ? -17.057 6.899 29.926 1.00 68.31 81 ILE A C 1
ATOM 675 O O . ILE A 1 81 ? -16.400 7.059 30.950 1.00 68.31 81 ILE A O 1
ATOM 679 N N . PHE A 1 82 ? -16.561 7.166 28.712 1.00 56.91 82 PHE A N 1
ATOM 680 C CA . PHE A 1 82 ? -15.217 7.693 28.445 1.00 56.91 82 PHE A CA 1
ATOM 681 C C . PHE A 1 82 ? -15.199 9.215 28.227 1.00 56.91 82 PHE A C 1
ATOM 683 O O . PHE A 1 82 ? -14.133 9.822 28.288 1.00 56.91 82 PHE A O 1
ATOM 690 N N . SER A 1 83 ? -16.363 9.855 28.038 1.00 57.47 83 SER A N 1
ATOM 691 C CA . SER A 1 83 ? -16.488 11.317 27.911 1.00 57.47 83 SER A CA 1
ATOM 692 C C . SER A 1 83 ? -16.532 12.053 29.262 1.00 57.47 83 SER A C 1
ATOM 694 O O . SER A 1 83 ? -16.342 13.271 29.314 1.00 57.47 83 SER A O 1
ATOM 696 N N . LYS A 1 84 ? -16.766 11.350 30.379 1.00 61.09 84 LYS A N 1
ATOM 697 C CA . LYS A 1 84 ? -16.838 11.958 31.716 1.00 61.09 84 LYS A CA 1
ATOM 698 C C . LYS A 1 84 ? -15.477 12.013 32.411 1.00 61.09 84 LYS A C 1
ATOM 700 O O . LYS A 1 84 ? -15.213 11.253 33.333 1.00 61.09 84 LYS A O 1
ATOM 705 N N . LYS A 1 85 ? -14.659 12.998 32.037 1.00 56.41 85 LYS A N 1
ATOM 706 C CA . LYS A 1 85 ? -13.768 13.723 32.968 1.00 56.41 85 LYS A CA 1
ATOM 707 C C . LYS A 1 85 ? -13.467 15.119 32.418 1.00 56.41 85 LYS A C 1
ATOM 709 O O . LYS A 1 85 ? -12.408 15.355 31.853 1.00 56.41 85 LYS A O 1
ATOM 714 N N . LYS A 1 86 ? -14.442 16.022 32.567 1.00 53.16 86 LYS A N 1
ATOM 715 C CA . LYS A 1 86 ? -14.290 17.487 32.723 1.00 53.16 86 LYS A CA 1
ATOM 716 C C . LYS A 1 86 ? -15.680 18.124 32.878 1.00 53.16 86 LYS A C 1
ATOM 718 O O . LYS A 1 86 ? -16.099 18.947 32.078 1.00 53.16 86 LYS A O 1
ATOM 723 N N . SER A 1 87 ? -16.433 17.719 33.900 1.00 52.59 87 SER A N 1
ATOM 724 C CA . SER A 1 87 ? -17.562 18.525 34.378 1.00 52.59 87 SER A CA 1
ATOM 725 C C . SER A 1 87 ? -17.106 19.286 35.622 1.00 52.59 87 SER A C 1
ATOM 727 O O . SER A 1 87 ? -17.287 18.810 36.739 1.00 52.59 87 SER A O 1
ATOM 729 N N . ASN A 1 88 ? -16.506 20.461 35.428 1.00 57.62 88 ASN A N 1
ATOM 730 C CA . ASN A 1 88 ? -16.324 21.453 36.494 1.00 57.62 88 ASN A CA 1
ATOM 731 C C . ASN A 1 88 ? -17.653 22.190 36.732 1.00 57.62 88 ASN A C 1
ATOM 733 O O . ASN A 1 88 ? -17.726 23.398 36.552 1.00 57.62 88 ASN A O 1
ATOM 737 N N . ILE A 1 89 ? -18.730 21.467 37.051 1.00 54.78 89 ILE A N 1
ATOM 738 C CA . ILE A 1 89 ? -20.033 22.103 37.332 1.00 54.78 89 ILE A CA 1
ATOM 739 C C . ILE A 1 89 ? -20.183 22.428 38.827 1.00 54.78 89 ILE A C 1
ATOM 741 O O . ILE A 1 89 ? -21.057 23.198 39.194 1.00 54.78 89 ILE A O 1
ATOM 745 N N . LEU A 1 90 ? -19.285 21.939 39.688 1.00 54.28 90 LEU A N 1
ATOM 746 C CA . LEU A 1 90 ? -19.199 22.357 41.089 1.00 54.28 90 LEU A CA 1
ATOM 747 C C . LEU A 1 90 ? -17.723 22.431 41.507 1.00 54.28 90 LEU A C 1
ATOM 749 O O . LEU A 1 90 ? -17.129 21.436 41.915 1.00 54.28 90 LEU A O 1
ATOM 753 N N . GLY A 1 91 ? -17.116 23.601 41.340 1.00 36.75 91 GLY A N 1
ATOM 754 C CA . GLY A 1 91 ? -15.927 24.030 42.079 1.00 36.75 91 GLY A CA 1
ATOM 755 C C . GLY A 1 91 ? -16.284 25.351 42.769 1.00 36.75 91 GLY A C 1
ATOM 756 O O . GLY A 1 91 ? -17.079 26.080 42.182 1.00 36.75 91 GLY A O 1
ATOM 757 N N . PRO A 1 92 ? -15.784 25.582 43.994 1.00 46.59 92 PRO A N 1
ATOM 758 C CA . PRO A 1 92 ? -16.394 26.410 45.044 1.00 46.59 92 PRO A CA 1
ATOM 759 C C . PRO A 1 92 ? -16.759 27.838 44.637 1.00 46.59 92 PRO A C 1
ATOM 761 O O . PRO A 1 92 ? -16.011 28.437 43.832 1.00 46.59 92 PRO A O 1
#